Protein AF-A0A392QD03-F1 (afdb_monomer_lite)

Structure (mmCIF, N/CA/C/O backbone):
data_AF-A0A392QD03-F1
#
_entry.id   AF-A0A392QD03-F1
#
loop_
_atom_site.group_PDB
_atom_site.id
_atom_site.type_symbol
_atom_site.label_atom_id
_atom_site.label_alt_id
_atom_site.label_comp_id
_atom_site.label_asym_id
_atom_site.label_entity_id
_atom_site.label_seq_id
_atom_site.pdbx_PDB_ins_code
_atom_site.Cartn_x
_atom_site.Cartn_y
_atom_site.Cartn_z
_atom_site.occupancy
_atom_site.B_iso_or_equiv
_atom_site.auth_seq_id
_atom_site.auth_comp_id
_atom_site.auth_asym_id
_atom_site.auth_atom_id
_atom_site.pdbx_PDB_model_num
ATOM 1 N N . MET A 1 1 ? 6.702 2.086 0.432 1.00 86.69 1 MET A N 1
ATOM 2 C CA . MET A 1 1 ? 7.016 2.769 -0.861 1.00 86.69 1 MET A CA 1
ATOM 3 C C . MET A 1 1 ? 7.449 1.724 -1.870 1.00 86.69 1 MET A C 1
ATOM 5 O O . MET A 1 1 ? 8.151 0.801 -1.483 1.00 86.69 1 MET A O 1
ATOM 9 N N . ILE A 1 2 ? 7.041 1.840 -3.132 1.00 89.12 2 ILE A N 1
ATOM 10 C CA . ILE A 1 2 ? 7.285 0.794 -4.132 1.00 89.12 2 ILE A CA 1
ATOM 11 C C . ILE A 1 2 ? 8.319 1.272 -5.157 1.00 89.12 2 ILE A C 1
ATOM 13 O O . ILE A 1 2 ? 7.989 1.794 -6.217 1.00 89.12 2 ILE A O 1
ATOM 17 N N . ASN A 1 3 ? 9.599 1.146 -4.808 1.00 91.25 3 ASN A N 1
ATOM 18 C CA . ASN A 1 3 ? 10.714 1.538 -5.670 1.00 91.25 3 ASN A CA 1
ATOM 19 C C . ASN A 1 3 ? 12.017 0.819 -5.288 1.00 91.25 3 ASN A C 1
ATOM 21 O O . ASN A 1 3 ? 12.059 0.042 -4.335 1.00 91.25 3 ASN A O 1
ATOM 25 N N . SER A 1 4 ? 13.097 1.135 -6.003 1.00 90.12 4 SER A N 1
ATOM 26 C CA . SER A 1 4 ? 14.440 0.575 -5.807 1.00 90.12 4 SER A CA 1
ATOM 27 C C . SER A 1 4 ? 15.128 0.958 -4.490 1.00 90.12 4 SER A C 1
ATOM 29 O O . SER A 1 4 ? 16.133 0.346 -4.133 1.00 90.12 4 SER A O 1
ATOM 31 N N . ILE A 1 5 ? 14.605 1.948 -3.754 1.00 90.81 5 ILE A N 1
ATOM 32 C CA . ILE A 1 5 ? 15.097 2.294 -2.412 1.00 90.81 5 ILE A CA 1
ATOM 33 C C . ILE A 1 5 ? 14.588 1.262 -1.399 1.00 90.81 5 ILE A C 1
ATOM 35 O O . ILE A 1 5 ? 15.343 0.818 -0.538 1.00 90.81 5 ILE A O 1
ATOM 39 N N . ALA A 1 6 ? 13.313 0.875 -1.503 1.00 89.00 6 ALA A N 1
ATOM 40 C CA . ALA A 1 6 ? 12.675 -0.066 -0.582 1.00 89.00 6 ALA A CA 1
ATOM 41 C C . ALA A 1 6 ? 12.828 -1.538 -1.011 1.00 89.00 6 ALA A C 1
ATOM 43 O O . ALA A 1 6 ? 12.905 -2.431 -0.169 1.00 89.00 6 ALA A O 1
ATOM 44 N N . ILE A 1 7 ? 12.875 -1.802 -2.318 1.00 89.31 7 ILE A N 1
ATOM 45 C CA . ILE A 1 7 ? 12.901 -3.146 -2.904 1.00 89.31 7 ILE A CA 1
ATOM 46 C C . ILE A 1 7 ? 14.247 -3.356 -3.600 1.00 89.31 7 ILE A C 1
ATOM 48 O O . ILE A 1 7 ? 14.662 -2.557 -4.438 1.00 89.31 7 ILE A O 1
ATOM 52 N N . ARG A 1 8 ? 14.940 -4.455 -3.268 1.00 91.25 8 ARG A N 1
ATOM 53 C CA . ARG A 1 8 ? 16.250 -4.775 -3.858 1.00 91.25 8 ARG A CA 1
ATOM 54 C C . ARG A 1 8 ? 16.127 -4.953 -5.376 1.00 91.25 8 ARG A C 1
ATOM 56 O O . ARG A 1 8 ? 15.231 -5.644 -5.852 1.00 91.25 8 ARG A O 1
ATOM 63 N N . LEU A 1 9 ? 17.084 -4.408 -6.129 1.00 89.25 9 LEU A N 1
ATOM 64 C CA . LEU A 1 9 ? 17.063 -4.410 -7.600 1.00 89.25 9 LEU A CA 1
ATOM 65 C C . LEU A 1 9 ? 16.977 -5.810 -8.228 1.00 89.25 9 LEU A C 1
ATOM 67 O O . LEU A 1 9 ? 16.372 -5.976 -9.279 1.00 89.25 9 LEU A O 1
ATOM 71 N N . ASN A 1 10 ? 17.548 -6.833 -7.589 1.00 92.94 10 ASN A N 1
ATOM 72 C CA . ASN A 1 10 ? 17.526 -8.204 -8.107 1.00 92.94 10 ASN A CA 1
ATOM 73 C C . ASN A 1 10 ? 16.153 -8.892 -7.999 1.00 92.94 10 ASN A C 1
ATOM 75 O O . ASN A 1 10 ? 15.965 -9.952 -8.592 1.00 92.94 10 ASN A O 1
ATOM 79 N N . VAL A 1 11 ? 15.218 -8.312 -7.244 1.00 89.31 11 VAL A N 1
ATOM 80 C CA . VAL A 1 11 ? 13.829 -8.783 -7.112 1.00 89.31 11 VAL A CA 1
ATOM 81 C C . VAL A 1 11 ? 12.822 -7.726 -7.570 1.00 89.31 11 VAL A C 1
ATOM 83 O O . VAL A 1 11 ? 11.626 -7.865 -7.327 1.00 89.31 11 VAL A O 1
ATOM 86 N N . ALA A 1 12 ? 13.297 -6.666 -8.227 1.00 89.62 12 ALA A N 1
ATOM 87 C CA . ALA A 1 12 ? 12.438 -5.656 -8.819 1.00 89.62 12 ALA A CA 1
ATOM 88 C C . ALA A 1 12 ? 11.582 -6.251 -9.959 1.00 89.62 12 ALA A C 1
ATOM 90 O O . ALA A 1 12 ? 12.013 -7.201 -10.626 1.00 89.62 12 ALA A O 1
ATOM 91 N N . PRO A 1 13 ? 10.392 -5.684 -10.224 1.00 88.19 13 PRO A N 1
ATOM 92 C CA . PRO A 1 13 ? 9.565 -6.066 -11.365 1.00 88.19 13 PRO A CA 1
ATOM 93 C C . PRO A 1 13 ? 10.345 -5.870 -12.663 1.00 88.19 13 PRO A C 1
ATOM 95 O O . PRO A 1 13 ? 10.822 -4.774 -12.952 1.00 88.19 13 PRO A O 1
ATOM 98 N N . LYS A 1 14 ? 10.472 -6.933 -13.459 1.00 88.31 14 LYS A N 1
ATOM 99 C CA . LYS A 1 14 ? 11.238 -6.893 -14.716 1.00 88.31 14 LYS A CA 1
ATOM 100 C C . LYS A 1 14 ? 10.540 -6.078 -15.804 1.00 88.31 14 LYS A C 1
ATOM 102 O O . LYS A 1 14 ? 11.204 -5.540 -16.680 1.00 88.31 14 LYS A O 1
ATOM 107 N N . ASP A 1 15 ? 9.217 -6.021 -15.747 1.00 88.38 15 ASP A N 1
ATOM 108 C CA . ASP A 1 15 ? 8.341 -5.284 -16.658 1.00 88.38 15 ASP A CA 1
ATOM 109 C C . ASP A 1 15 ? 7.912 -3.919 -16.090 1.00 88.38 15 ASP A C 1
ATOM 111 O O . ASP A 1 15 ? 7.137 -3.205 -16.723 1.00 88.38 15 ASP A O 1
ATOM 115 N N . GLY A 1 16 ? 8.397 -3.553 -14.896 1.00 84.31 16 GLY A N 1
ATOM 116 C CA . GLY A 1 16 ? 7.999 -2.332 -14.193 1.00 84.31 16 GLY A CA 1
ATOM 117 C C . GLY A 1 16 ? 6.532 -2.315 -13.753 1.00 84.31 16 GLY A C 1
ATOM 118 O O . GLY A 1 16 ? 6.053 -1.280 -13.289 1.00 84.31 16 GLY A O 1
ATOM 119 N N . ASN A 1 17 ? 5.806 -3.430 -13.881 1.00 84.56 17 ASN A N 1
ATOM 120 C CA . ASN A 1 17 ? 4.397 -3.508 -13.545 1.00 84.56 17 ASN A CA 1
ATOM 121 C C . ASN A 1 17 ? 4.196 -4.263 -12.225 1.00 84.56 17 ASN A C 1
ATOM 123 O O . ASN A 1 17 ? 4.558 -5.426 -12.087 1.00 84.56 17 ASN A O 1
ATOM 127 N N . LEU A 1 18 ? 3.583 -3.591 -11.252 1.00 81.69 18 LEU A N 1
ATOM 128 C CA . LEU A 1 18 ? 3.181 -4.183 -9.969 1.00 81.69 18 LEU A CA 1
ATOM 129 C C . LEU A 1 18 ? 1.667 -4.240 -9.778 1.00 81.69 18 LEU A C 1
ATOM 131 O O . LEU A 1 18 ? 1.192 -4.513 -8.678 1.00 81.69 18 LEU A O 1
ATOM 135 N N . SER A 1 19 ? 0.901 -3.963 -10.832 1.00 82.19 19 SER A N 1
ATOM 136 C CA . SER A 1 19 ? -0.548 -4.113 -10.782 1.00 82.19 19 SER A CA 1
ATOM 137 C C . SER A 1 19 ? -0.953 -5.585 -10.746 1.00 82.19 19 SER A C 1
ATOM 139 O O . SER A 1 19 ? -0.278 -6.460 -11.290 1.00 82.19 19 SER A O 1
ATOM 141 N N . PHE A 1 20 ? -2.093 -5.839 -10.112 1.00 83.62 20 PHE A N 1
ATOM 142 C CA . PHE A 1 20 ? -2.720 -7.149 -10.077 1.00 83.62 20 PHE A CA 1
ATOM 143 C C . PHE A 1 20 ? -3.986 -7.134 -10.925 1.00 83.62 20 PHE A C 1
ATOM 145 O O . PHE A 1 20 ? -4.792 -6.209 -10.846 1.00 83.62 20 PHE A O 1
ATOM 152 N N . ASP A 1 21 ? -4.177 -8.190 -11.706 1.00 88.31 21 ASP A N 1
ATOM 153 C CA . ASP A 1 21 ? -5.453 -8.474 -12.352 1.00 88.31 21 ASP A CA 1
ATOM 154 C C . ASP A 1 21 ? -6.308 -9.267 -11.357 1.00 88.31 21 ASP A C 1
ATOM 156 O O . ASP A 1 21 ? -6.179 -10.488 -11.249 1.00 88.31 21 ASP A O 1
ATOM 160 N N . ILE A 1 22 ? -7.108 -8.549 -10.559 1.00 86.88 22 ILE A N 1
ATOM 161 C CA . ILE A 1 22 ? -7.888 -9.137 -9.458 1.00 86.88 22 ILE A CA 1
ATOM 162 C C . ILE A 1 22 ? -8.803 -10.244 -9.985 1.00 86.88 22 ILE A C 1
ATOM 164 O O . ILE A 1 22 ? -8.816 -11.325 -9.411 1.00 86.88 22 ILE A O 1
ATOM 168 N N . SER A 1 23 ? -9.467 -10.043 -11.126 1.00 88.56 23 SER A N 1
ATOM 169 C CA . SER A 1 23 ? -10.341 -11.063 -11.713 1.00 88.56 23 SER A CA 1
ATOM 170 C C . SER A 1 23 ? -9.584 -12.339 -12.086 1.00 88.56 23 SER A C 1
ATOM 172 O O . SER A 1 23 ? -10.088 -13.442 -11.873 1.00 88.56 23 SER A O 1
ATOM 174 N N . LYS A 1 24 ? -8.353 -12.225 -12.608 1.00 93.25 24 LYS A N 1
ATOM 175 C CA . LYS A 1 24 ? -7.510 -13.412 -12.836 1.00 93.25 24 LYS A CA 1
ATOM 176 C C . LYS A 1 24 ? -7.090 -14.080 -11.534 1.00 93.25 24 LYS A C 1
ATOM 178 O O . LYS A 1 24 ? -7.022 -15.305 -11.497 1.00 93.25 24 LYS A O 1
ATOM 183 N N . LEU A 1 25 ? -6.791 -13.304 -10.493 1.00 91.75 25 LEU A N 1
ATOM 184 C CA . LEU A 1 25 ? -6.423 -13.842 -9.185 1.00 91.75 25 LEU A CA 1
ATOM 185 C C . LEU A 1 25 ? -7.598 -14.574 -8.530 1.00 91.75 25 LEU A C 1
ATOM 187 O O . LEU A 1 25 ? -7.427 -15.697 -8.072 1.00 91.75 25 LEU A O 1
ATOM 191 N N . GLU A 1 26 ? -8.798 -14.004 -8.549 1.00 92.50 26 GLU A N 1
ATOM 192 C CA . GLU A 1 26 ? -10.012 -14.642 -8.029 1.00 92.50 26 GLU A CA 1
ATOM 193 C C . GLU A 1 26 ? -10.345 -15.956 -8.742 1.00 92.50 26 GLU A C 1
ATOM 195 O O . GLU A 1 26 ? -10.861 -16.878 -8.119 1.00 92.50 26 GLU A O 1
ATOM 200 N N . ALA A 1 27 ? -10.010 -16.076 -10.031 1.00 94.25 27 ALA A N 1
ATOM 201 C CA . ALA A 1 27 ? -10.220 -17.306 -10.790 1.00 94.25 27 ALA A CA 1
ATOM 202 C C . ALA A 1 27 ? -9.284 -18.458 -10.377 1.00 94.25 27 ALA A C 1
ATOM 204 O O . ALA A 1 27 ? -9.602 -19.619 -10.639 1.00 94.25 27 ALA A O 1
ATOM 205 N N . VAL A 1 28 ? -8.127 -18.157 -9.773 1.00 96.69 28 VAL A N 1
ATOM 206 C CA . VAL A 1 28 ? -7.115 -19.165 -9.397 1.00 96.69 28 VAL A CA 1
ATOM 207 C C . VAL A 1 28 ? -6.976 -19.359 -7.889 1.00 96.69 28 VAL A C 1
ATOM 209 O O . VAL A 1 28 ? -6.518 -20.415 -7.451 1.00 96.69 28 VAL A O 1
ATOM 212 N N . LEU A 1 29 ? -7.335 -18.354 -7.091 1.00 95.06 29 LEU A N 1
ATOM 213 C CA . LEU A 1 29 ? -7.249 -18.402 -5.637 1.00 95.06 29 LEU A CA 1
ATOM 214 C C . LEU A 1 29 ? -8.469 -19.123 -5.039 1.00 95.06 29 LEU A C 1
ATOM 216 O O . LEU A 1 29 ? -9.558 -19.084 -5.611 1.00 95.06 29 LEU A O 1
ATOM 220 N N . PRO A 1 30 ? -8.323 -19.768 -3.867 1.00 96.81 30 PRO A N 1
ATOM 221 C CA . PRO A 1 30 ? -9.458 -20.342 -3.155 1.00 96.81 30 PRO A CA 1
ATOM 222 C C . PRO A 1 30 ? -10.565 -19.310 -2.897 1.00 96.81 30 PRO A C 1
ATOM 224 O O . PRO A 1 30 ? -10.289 -18.143 -2.603 1.00 96.81 30 PRO A O 1
ATOM 227 N N . VAL A 1 31 ? -11.822 -19.753 -2.950 1.00 92.94 31 VAL A N 1
ATOM 228 C CA . VAL A 1 31 ? -12.985 -18.908 -2.638 1.00 92.94 31 VAL A CA 1
ATOM 229 C C . VAL A 1 31 ? -12.823 -18.281 -1.249 1.00 92.94 31 VAL A C 1
ATOM 231 O O . VAL A 1 31 ? -12.496 -18.974 -0.288 1.00 92.94 31 VAL A O 1
ATOM 234 N N . GLY A 1 32 ? -13.049 -16.968 -1.158 1.00 89.00 32 GLY A N 1
ATOM 235 C CA . GLY A 1 32 ? -12.889 -16.195 0.078 1.00 89.00 32 GLY A CA 1
ATOM 236 C C . GLY A 1 32 ? -11.476 -15.657 0.326 1.00 89.00 32 GLY A C 1
ATOM 237 O O . GLY A 1 32 ? -11.256 -15.020 1.348 1.00 89.00 32 GLY A O 1
ATOM 238 N N . THR A 1 33 ? -10.522 -15.881 -0.588 1.00 92.38 33 THR A N 1
ATOM 239 C CA . THR A 1 33 ? -9.179 -15.274 -0.482 1.00 92.38 33 THR A CA 1
ATOM 240 C C . THR A 1 33 ? -9.208 -13.767 -0.734 1.00 92.38 33 THR A C 1
ATOM 242 O O . THR A 1 33 ? -8.494 -13.018 -0.073 1.00 92.38 33 THR A O 1
ATOM 245 N N . VAL A 1 34 ? -10.012 -13.326 -1.703 1.00 87.94 34 VAL A N 1
ATOM 246 C CA . VAL A 1 34 ? -10.229 -11.904 -1.980 1.00 87.94 34 VAL A CA 1
ATOM 247 C C . VAL A 1 34 ? -11.454 -11.463 -1.192 1.00 87.94 34 VAL A C 1
ATOM 249 O O . VAL A 1 34 ? -12.543 -12.010 -1.374 1.00 87.94 34 VAL A O 1
ATOM 252 N N . ASP A 1 35 ? -11.255 -10.507 -0.288 1.00 87.44 35 ASP A N 1
ATOM 253 C CA . ASP A 1 35 ? -12.349 -9.867 0.431 1.00 87.44 35 ASP A CA 1
ATOM 254 C C . ASP A 1 35 ? -12.935 -8.750 -0.434 1.00 87.44 35 ASP A C 1
ATOM 256 O O . ASP A 1 35 ? -12.256 -7.779 -0.764 1.00 87.44 35 ASP A O 1
ATOM 260 N N . ASN A 1 36 ? -14.201 -8.917 -0.806 1.00 83.81 36 ASN A N 1
ATOM 261 C CA . ASN A 1 36 ? -14.953 -7.979 -1.633 1.00 83.81 36 ASN A CA 1
ATOM 262 C C . ASN A 1 36 ? -15.978 -7.173 -0.817 1.00 83.81 36 ASN A C 1
ATOM 264 O O . ASN A 1 36 ? -16.799 -6.465 -1.400 1.00 83.81 36 ASN A O 1
ATOM 268 N N . ASN A 1 37 ? -15.981 -7.301 0.516 1.00 85.00 37 ASN A N 1
ATOM 269 C CA . ASN A 1 37 ? -16.976 -6.642 1.366 1.00 85.00 37 ASN A CA 1
ATOM 270 C C . ASN A 1 37 ? -16.654 -5.170 1.642 1.00 85.00 37 ASN A C 1
ATOM 272 O O . ASN A 1 37 ? -17.570 -4.384 1.881 1.00 85.00 37 ASN A O 1
ATOM 276 N N . ASP A 1 38 ? -15.376 -4.792 1.595 1.00 80.12 38 ASP A N 1
ATOM 277 C CA . ASP A 1 38 ? -14.917 -3.433 1.870 1.00 80.12 38 ASP A CA 1
ATOM 278 C C . ASP A 1 38 ? -14.272 -2.787 0.639 1.00 80.12 38 ASP A C 1
ATOM 280 O O . ASP A 1 38 ? -13.498 -3.396 -0.099 1.00 80.12 38 ASP A O 1
ATOM 284 N N . GLU A 1 39 ? -14.569 -1.503 0.432 1.00 82.25 39 GLU A N 1
ATOM 285 C CA . GLU A 1 39 ? -13.941 -0.713 -0.625 1.00 82.25 39 GLU A CA 1
ATOM 286 C C . GLU A 1 39 ? -12.539 -0.261 -0.196 1.00 82.25 39 GLU A C 1
ATOM 288 O O . GLU A 1 39 ? -12.329 0.279 0.895 1.00 82.25 39 GLU A O 1
ATOM 293 N N . MET A 1 40 ? -11.569 -0.429 -1.095 1.00 84.31 40 MET A N 1
ATOM 294 C CA . MET A 1 40 ? -10.211 0.060 -0.891 1.00 84.31 40 MET A CA 1
ATOM 295 C C . MET A 1 40 ? -10.205 1.592 -0.769 1.00 84.31 40 MET A C 1
ATOM 297 O O . MET A 1 40 ? -10.576 2.302 -1.704 1.00 84.31 40 MET A O 1
ATOM 301 N N . VAL A 1 41 ? -9.729 2.110 0.371 1.00 85.44 41 VAL A N 1
ATOM 302 C CA . VAL A 1 41 ? -9.678 3.560 0.659 1.00 85.44 41 VAL A CA 1
ATOM 303 C C . VAL A 1 41 ? -8.902 4.329 -0.408 1.00 85.44 41 VAL A C 1
ATOM 305 O O . VAL A 1 41 ? -9.290 5.428 -0.799 1.00 85.44 41 VAL A O 1
ATOM 308 N N . TYR A 1 42 ? -7.813 3.741 -0.898 1.00 82.81 42 TYR A N 1
ATOM 309 C CA . TYR A 1 42 ? -7.028 4.298 -1.987 1.00 82.81 42 TYR A CA 1
ATOM 310 C C . TYR A 1 42 ? -7.171 3.414 -3.224 1.00 82.81 42 TYR A C 1
ATOM 312 O O . TYR A 1 42 ? -6.595 2.337 -3.273 1.00 82.81 42 TYR A O 1
ATOM 320 N N . LYS A 1 43 ? -7.948 3.861 -4.215 1.00 82.25 43 LYS A N 1
ATOM 321 C CA . LYS A 1 43 ? -8.425 3.025 -5.336 1.00 82.25 43 LYS A CA 1
ATOM 322 C C . LYS A 1 43 ? -7.345 2.548 -6.307 1.00 82.25 43 LYS A C 1
ATOM 324 O O . LYS A 1 43 ? -7.586 1.619 -7.072 1.00 82.25 43 LYS A O 1
ATOM 329 N N . GLU A 1 44 ? -6.173 3.169 -6.292 1.00 81.69 44 GLU A N 1
ATOM 330 C CA . GLU A 1 44 ? -5.085 2.847 -7.212 1.00 81.69 44 GLU A CA 1
ATOM 331 C C . GLU A 1 44 ? -3.938 2.155 -6.480 1.00 81.69 44 GLU A C 1
ATOM 333 O O . GLU A 1 44 ? -3.485 2.606 -5.434 1.00 81.69 44 GLU A O 1
ATOM 338 N N . LEU A 1 45 ? -3.3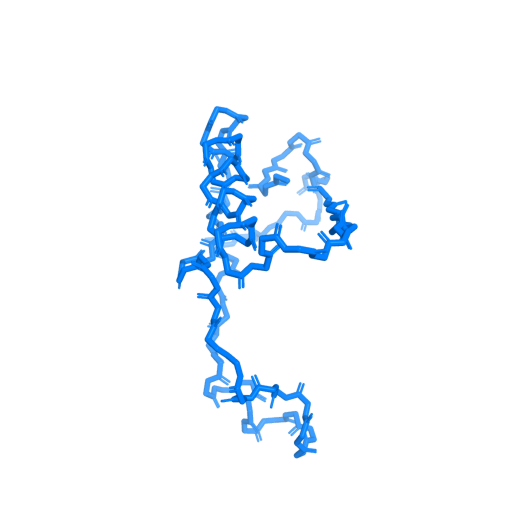97 1.076 -7.040 1.00 82.94 45 LEU A N 1
ATOM 339 C CA . LEU A 1 45 ? -2.179 0.494 -6.481 1.00 82.94 45 LEU A CA 1
ATOM 340 C C . LEU A 1 45 ? -0.984 1.441 -6.698 1.00 82.94 45 LEU A C 1
ATOM 342 O O . LEU A 1 45 ? -0.886 2.070 -7.758 1.00 82.94 45 LEU A O 1
ATOM 346 N N . PRO A 1 46 ? -0.047 1.537 -5.734 1.00 86.06 46 PRO A N 1
ATOM 347 C CA . PRO A 1 46 ? 1.195 2.270 -5.942 1.00 86.06 46 PRO A CA 1
ATOM 348 C C . PRO A 1 46 ? 1.953 1.710 -7.146 1.00 86.06 46 PRO A C 1
ATOM 350 O O . PRO A 1 46 ? 2.090 0.498 -7.313 1.00 86.06 46 PRO A O 1
ATOM 353 N N . LYS A 1 47 ? 2.462 2.612 -7.983 1.00 87.56 47 LYS A N 1
ATOM 354 C CA . LYS A 1 47 ? 3.240 2.251 -9.170 1.00 87.56 47 LYS A CA 1
ATOM 355 C C . LYS A 1 47 ? 4.695 1.983 -8.794 1.00 87.56 47 LYS A C 1
ATOM 357 O O . LYS A 1 47 ? 5.197 2.519 -7.807 1.00 87.56 47 LYS A O 1
ATOM 362 N N . TRP A 1 48 ? 5.371 1.164 -9.597 1.00 90.94 48 TRP A N 1
ATOM 363 C CA . TRP A 1 48 ? 6.820 1.008 -9.496 1.00 90.94 48 TRP A CA 1
ATOM 364 C C . TRP A 1 48 ? 7.522 2.356 -9.702 1.00 90.94 48 TRP A C 1
ATOM 366 O O . TRP A 1 48 ? 7.044 3.194 -10.464 1.00 90.94 48 TRP A O 1
ATOM 376 N N . GLU A 1 49 ? 8.634 2.559 -8.995 1.00 91.75 49 GLU A N 1
ATOM 377 C CA . GLU A 1 49 ? 9.399 3.816 -8.967 1.00 91.75 49 GLU A CA 1
ATOM 378 C C . GLU A 1 49 ? 8.639 5.028 -8.412 1.00 91.75 49 GLU A C 1
ATOM 380 O O . GLU A 1 49 ? 9.038 6.173 -8.624 1.00 91.75 49 GLU A O 1
ATOM 385 N N . GLU A 1 50 ? 7.595 4.797 -7.611 1.00 91.62 50 GLU A N 1
ATOM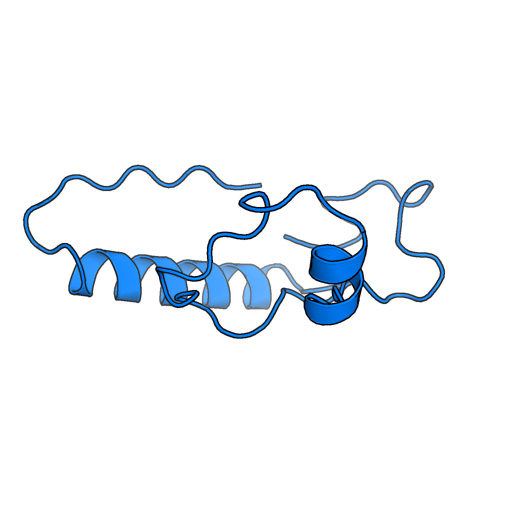 386 C CA . GLU A 1 50 ? 6.961 5.863 -6.837 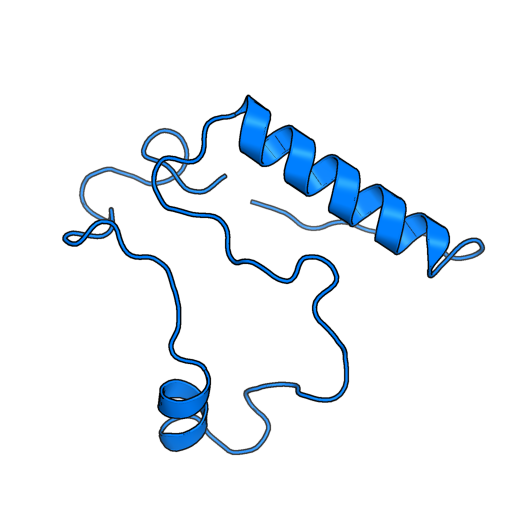1.00 91.62 50 GLU A CA 1
ATOM 387 C C . GLU A 1 50 ? 8.017 6.619 -6.009 1.00 91.62 50 GLU A C 1
ATOM 389 O O . GLU A 1 50 ? 8.805 6.027 -5.260 1.00 91.62 50 GLU A O 1
ATOM 394 N N . SER A 1 51 ? 8.044 7.946 -6.139 1.00 93.56 51 SER A N 1
ATOM 395 C CA . SER A 1 51 ? 8.945 8.787 -5.350 1.00 93.56 51 SER A CA 1
ATOM 396 C C . SER A 1 51 ? 8.522 8.840 -3.879 1.00 93.56 51 SER A C 1
ATOM 398 O O . SER A 1 51 ? 7.355 8.648 -3.532 1.00 93.56 51 SER A O 1
ATOM 400 N N . VAL A 1 52 ? 9.457 9.200 -2.995 1.00 91.75 52 VAL A N 1
ATOM 401 C CA . VAL A 1 52 ? 9.178 9.375 -1.556 1.00 91.75 52 VAL A CA 1
ATOM 402 C C . VAL A 1 52 ? 8.038 10.372 -1.315 1.00 91.75 52 VAL A C 1
ATOM 404 O O . VAL A 1 52 ? 7.190 10.149 -0.454 1.00 91.75 52 VAL A O 1
ATOM 407 N N . LEU A 1 53 ? 7.994 11.464 -2.086 1.00 94.69 53 LEU A N 1
ATOM 408 C CA . LEU A 1 53 ? 6.956 12.489 -1.959 1.00 94.69 53 LEU A CA 1
ATOM 409 C C . LEU A 1 53 ? 5.579 11.970 -2.386 1.00 94.69 53 LEU A C 1
ATOM 411 O O . LEU A 1 53 ? 4.598 12.231 -1.693 1.00 94.69 53 LEU A O 1
ATOM 415 N N . GLN A 1 54 ? 5.506 11.199 -3.474 1.00 92.69 54 GLN A N 1
ATOM 416 C CA . GLN A 1 54 ? 4.255 10.576 -3.918 1.00 92.69 54 GLN A CA 1
ATOM 417 C C . GLN A 1 54 ? 3.747 9.555 -2.893 1.00 92.69 54 GLN A C 1
ATOM 419 O O . GLN A 1 54 ? 2.586 9.627 -2.489 1.00 92.69 54 GLN A O 1
ATOM 424 N N . ALA A 1 55 ? 4.633 8.692 -2.384 1.00 92.19 55 ALA A N 1
ATOM 425 C CA . ALA A 1 55 ? 4.285 7.726 -1.345 1.00 92.19 55 ALA A CA 1
ATOM 426 C C . ALA A 1 55 ? 3.769 8.418 -0.074 1.00 92.19 55 ALA A C 1
ATOM 428 O O . ALA A 1 55 ? 2.765 7.998 0.502 1.00 92.19 55 ALA A O 1
ATOM 429 N N . ARG A 1 56 ? 4.415 9.516 0.345 1.00 93.00 56 ARG A N 1
ATOM 430 C CA . ARG A 1 56 ? 3.984 10.310 1.503 1.00 93.00 56 ARG A CA 1
ATOM 431 C C . ARG A 1 56 ? 2.599 10.918 1.297 1.00 93.00 56 ARG A C 1
ATOM 433 O O . ARG A 1 56 ? 1.772 10.817 2.196 1.00 93.00 56 ARG A O 1
ATOM 440 N N . ALA A 1 57 ? 2.343 11.514 0.133 1.00 93.69 57 ALA A N 1
ATOM 441 C CA . ALA A 1 57 ? 1.038 12.089 -0.189 1.00 93.69 57 ALA A CA 1
ATOM 442 C C . ALA A 1 57 ? -0.070 11.022 -0.174 1.00 93.69 57 ALA A C 1
ATOM 444 O O . ALA A 1 57 ? -1.144 11.246 0.382 1.00 93.69 57 ALA A O 1
ATOM 445 N N . ARG A 1 58 ? 0.212 9.829 -0.711 1.00 92.81 58 ARG A N 1
ATOM 446 C CA . ARG A 1 58 ? -0.714 8.691 -0.689 1.00 92.81 58 ARG A CA 1
ATOM 447 C C . ARG A 1 58 ? -0.997 8.191 0.727 1.00 92.81 58 ARG A C 1
ATOM 449 O O 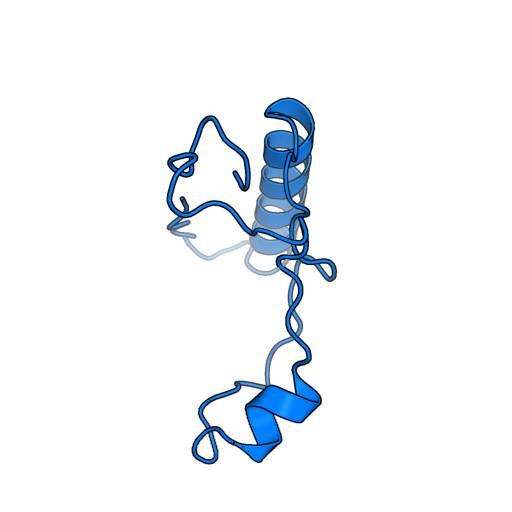. ARG A 1 58 ? -2.159 7.956 1.063 1.00 92.81 58 ARG A O 1
ATOM 456 N N . TYR A 1 59 ? 0.030 8.053 1.569 1.00 92.62 59 TYR A N 1
ATOM 457 C CA . TYR A 1 59 ? -0.160 7.675 2.972 1.00 92.62 59 TYR A CA 1
ATOM 458 C C . TYR A 1 59 ? -0.965 8.721 3.736 1.00 92.62 59 TYR A C 1
ATOM 460 O O . TYR A 1 59 ? -1.905 8.347 4.429 1.00 92.62 59 TYR A O 1
ATOM 468 N N . GLN A 1 60 ? -0.661 10.009 3.560 1.00 94.44 60 GLN A N 1
ATOM 469 C CA . GLN A 1 60 ? -1.426 11.090 4.178 1.00 94.44 60 GLN A CA 1
ATOM 470 C C . GLN A 1 60 ? -2.907 11.008 3.794 1.00 94.44 60 GLN A C 1
ATOM 472 O O . GLN A 1 60 ? -3.752 10.930 4.678 1.00 94.44 60 GLN A O 1
ATOM 477 N N . HIS A 1 61 ? -3.214 10.916 2.497 1.00 93.62 61 HIS A N 1
ATOM 478 C CA . HIS A 1 61 ? -4.592 10.787 2.027 1.00 93.62 61 HIS A CA 1
ATOM 479 C C . HIS A 1 61 ? -5.305 9.563 2.623 1.00 93.62 61 HIS A C 1
ATOM 481 O O . HIS A 1 61 ? -6.453 9.653 3.050 1.00 93.62 61 HIS A O 1
ATOM 487 N N . THR A 1 62 ? -4.623 8.415 2.671 1.00 93.19 62 THR A N 1
ATOM 488 C CA . THR A 1 62 ? -5.192 7.169 3.209 1.00 93.19 62 THR A CA 1
ATOM 489 C C . THR A 1 62 ? -5.482 7.288 4.706 1.00 93.19 62 THR A C 1
ATOM 491 O O . THR A 1 62 ? -6.549 6.882 5.158 1.00 93.19 62 THR A O 1
ATOM 494 N N . ILE A 1 63 ? -4.549 7.859 5.470 1.00 94.81 63 ILE A N 1
ATOM 495 C CA . ILE A 1 63 ? -4.677 8.038 6.920 1.00 94.81 63 ILE A CA 1
ATOM 496 C C . ILE A 1 63 ? -5.793 9.031 7.243 1.00 94.81 63 ILE A C 1
ATOM 498 O O . ILE A 1 63 ? -6.620 8.731 8.096 1.00 94.81 63 ILE A O 1
ATOM 502 N N . GLU A 1 64 ? -5.857 10.168 6.544 1.00 95.69 64 GLU A N 1
ATOM 503 C CA . GLU A 1 64 ? -6.930 11.158 6.708 1.00 95.69 64 GLU A CA 1
ATOM 504 C C . GLU A 1 64 ? -8.301 10.525 6.444 1.00 95.69 64 GLU A C 1
ATOM 506 O O . GLU A 1 64 ? -9.190 10.602 7.286 1.00 95.69 64 GLU A O 1
ATOM 511 N N . LYS A 1 65 ? -8.452 9.792 5.333 1.00 95.06 65 LYS A N 1
ATOM 512 C CA . LYS A 1 65 ? -9.707 9.098 5.011 1.00 95.06 65 LYS A CA 1
ATOM 513 C C . LYS A 1 65 ? -10.107 8.048 6.044 1.00 95.06 65 LYS A C 1
ATOM 515 O O . LYS A 1 65 ? -11.296 7.886 6.309 1.00 95.06 65 LYS A O 1
ATOM 520 N N . LEU A 1 66 ? -9.142 7.322 6.606 1.00 94.50 66 LEU A N 1
ATOM 521 C CA . LEU A 1 66 ? -9.411 6.334 7.650 1.00 94.50 66 LEU A CA 1
ATOM 522 C C . LEU A 1 66 ? -9.783 6.999 8.977 1.00 94.50 66 LEU A C 1
ATOM 524 O O . LEU A 1 66 ? -10.716 6.536 9.624 1.00 94.50 66 LEU A O 1
ATOM 528 N N . ALA A 1 67 ? -9.118 8.094 9.348 1.00 95.38 67 ALA A N 1
ATOM 529 C CA . ALA A 1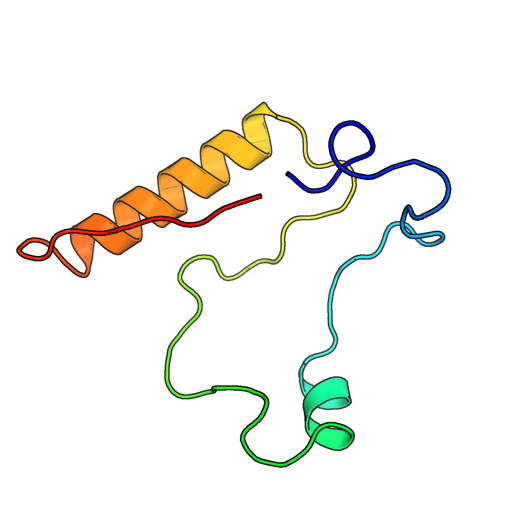 67 ? -9.464 8.877 10.532 1.00 95.38 67 ALA A CA 1
ATOM 530 C C . ALA A 1 67 ? -10.866 9.501 10.417 1.00 95.38 67 ALA A C 1
ATOM 532 O O . ALA A 1 67 ? -11.627 9.468 11.378 1.00 95.38 67 ALA A O 1
ATOM 533 N N . ASP A 1 68 ? -11.242 9.990 9.231 1.00 96.00 68 ASP A N 1
ATOM 534 C CA . ASP A 1 68 ? -12.593 10.498 8.964 1.00 96.00 68 ASP A CA 1
ATOM 535 C C . ASP A 1 68 ? -13.656 9.385 9.044 1.00 96.00 68 ASP A C 1
ATOM 537 O O . ASP A 1 68 ? -14.763 9.617 9.530 1.00 96.00 68 ASP A O 1
ATOM 541 N N . LYS A 1 69 ? -13.338 8.173 8.555 1.00 94.12 69 LYS A N 1
ATOM 542 C CA . LYS A 1 69 ? -14.245 7.008 8.590 1.00 94.12 69 LYS A CA 1
ATOM 543 C C . LYS A 1 69 ? -14.452 6.484 10.016 1.00 94.12 69 LYS A C 1
ATOM 545 O O . LYS A 1 69 ? -15.537 5.995 10.318 1.00 94.12 69 LYS A O 1
ATOM 550 N N . PHE A 1 70 ? -13.431 6.594 10.861 1.00 95.44 70 PHE A N 1
ATOM 551 C CA . PHE 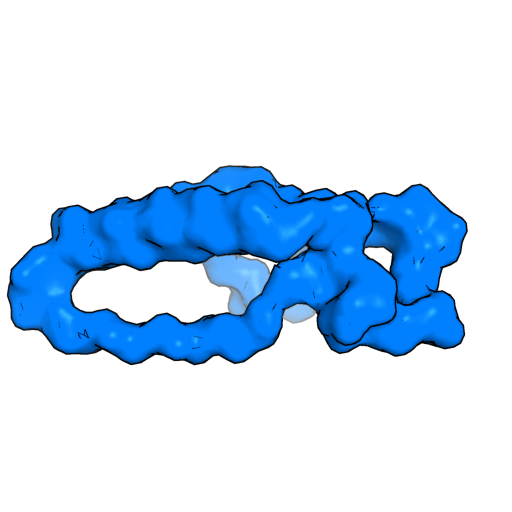A 1 70 ? -13.386 6.038 12.212 1.00 95.44 70 PHE A CA 1
ATOM 552 C C . PHE A 1 70 ? -12.971 7.113 13.238 1.00 95.44 70 PHE A C 1
ATOM 554 O O . PHE A 1 70 ? -11.854 7.083 13.762 1.00 95.44 70 PHE A O 1
ATOM 561 N N . PRO A 1 71 ? -13.837 8.112 13.501 1.00 97.12 71 PRO A N 1
ATOM 562 C CA . PRO A 1 71 ? -13.465 9.304 14.263 1.00 97.12 71 PRO A CA 1
ATOM 563 C C . PRO A 1 71 ? -13.365 9.080 15.778 1.00 97.12 71 PRO A C 1
ATOM 565 O O . PRO A 1 71 ? -12.895 9.968 16.492 1.00 97.12 71 PRO A O 1
ATOM 568 N N . THR A 1 72 ? -13.845 7.947 16.298 1.00 98.12 72 THR A N 1
ATOM 569 C CA . THR A 1 72 ? -13.854 7.653 17.744 1.00 98.12 72 THR A CA 1
ATOM 570 C C . THR A 1 72 ? -12.994 6.448 18.110 1.00 98.12 72 THR A C 1
ATOM 572 O O . THR A 1 72 ? -12.791 6.170 19.295 1.00 98.12 72 THR A O 1
ATOM 575 N N . GLU A 1 73 ? -12.464 5.744 17.115 1.00 97.81 73 GLU A N 1
ATOM 576 C CA . GLU A 1 73 ? -11.598 4.593 17.281 1.00 97.81 73 GLU A CA 1
ATOM 577 C C . GLU A 1 73 ? -10.115 4.984 17.327 1.00 97.81 73 GLU A C 1
ATOM 579 O O . GLU A 1 73 ? -9.657 5.947 16.713 1.00 97.81 73 GLU A O 1
ATOM 584 N N . ASN A 1 74 ? -9.321 4.170 18.025 1.00 97.31 74 ASN A N 1
ATOM 585 C CA . ASN A 1 74 ? -7.869 4.242 17.917 1.00 97.31 74 ASN A CA 1
ATOM 586 C C . ASN A 1 74 ? -7.418 3.420 16.706 1.00 97.31 74 ASN A C 1
ATOM 588 O O . ASN A 1 74 ? -7.672 2.217 16.643 1.00 97.31 74 ASN A O 1
ATOM 592 N N . LEU A 1 75 ? -6.712 4.056 15.772 1.00 95.81 75 LEU A N 1
ATOM 593 C CA . LEU A 1 75 ? -6.236 3.417 14.546 1.00 95.81 75 LEU A CA 1
ATOM 594 C C . LEU A 1 75 ? -4.756 3.032 14.658 1.00 95.81 75 LEU A C 1
ATOM 596 O O . LEU A 1 75 ? -3.906 3.864 14.976 1.00 95.81 75 LEU A O 1
ATOM 600 N N . LEU A 1 76 ? -4.439 1.770 14.354 1.00 96.19 76 LEU A N 1
ATOM 601 C CA . LEU A 1 76 ? -3.070 1.277 14.189 1.00 96.19 76 LEU A CA 1
ATOM 602 C C . LEU A 1 76 ? -2.782 1.076 12.699 1.00 96.19 76 LEU A C 1
ATOM 604 O O . LEU A 1 76 ? -3.413 0.245 12.050 1.00 96.19 76 LEU A O 1
ATOM 608 N N . PHE A 1 77 ? -1.789 1.792 12.170 1.00 92.62 77 PHE A N 1
ATOM 609 C CA . PHE A 1 77 ? -1.354 1.647 10.780 1.00 92.62 77 PHE A CA 1
ATOM 610 C C . PHE A 1 77 ? -0.082 0.799 10.698 1.00 92.62 77 PHE A C 1
ATOM 612 O O . PHE A 1 77 ? 0.986 1.219 11.143 1.00 92.62 77 PHE A O 1
ATOM 619 N N . ILE A 1 78 ? -0.185 -0.384 10.094 1.00 90.75 78 ILE A N 1
ATOM 620 C CA . ILE A 1 78 ? 0.958 -1.255 9.795 1.00 90.75 78 ILE A CA 1
ATOM 621 C C . ILE A 1 78 ? 1.315 -1.053 8.319 1.00 90.75 78 ILE A C 1
ATOM 623 O O . ILE A 1 78 ? 0.486 -1.299 7.446 1.00 90.75 78 ILE A O 1
ATOM 627 N N . THR A 1 79 ? 2.523 -0.557 8.034 1.00 85.56 79 THR A N 1
ATOM 628 C CA . THR A 1 79 ? 2.948 -0.181 6.671 1.00 85.56 79 THR A CA 1
ATOM 629 C C . THR A 1 79 ? 4.363 -0.678 6.350 1.00 85.56 79 THR A C 1
ATOM 631 O O . THR A 1 79 ? 5.093 -1.095 7.252 1.00 85.56 79 THR A O 1
ATOM 634 N N . HIS A 1 80 ? 4.735 -0.628 5.065 1.00 75.56 80 HIS A N 1
ATOM 635 C CA . HIS A 1 80 ? 6.058 -0.971 4.529 1.00 75.56 80 HIS A CA 1
ATOM 636 C C . HIS A 1 80 ? 6.670 0.181 3.708 1.00 75.56 80 HIS A C 1
ATOM 638 O O . HIS A 1 80 ? 5.927 0.975 3.063 1.00 75.56 80 HIS A O 1
#

InterPro domains:
  IPR051710 Phosphatase and SH3 domain-containing protein [PTHR16469] (1-80)

Foldseek 3Di:
DAECVVDPPVPHDPVQDPDDPVVVVCVPDPPPPDDPPDDDQQNDDDGYPQDPVNVVVSVVSSVVSVCVVPVPDDDDDDDD

Sequence (80 aa):
MINSIAIRLNVAPKDGNLSFDISKLEAVLPVGTVDNNDEMVYKELPKWEESVLQARARYQHTIEKLADKFPTENLLFITH

pLDDT: mean 90.23, std 4.84, range [75.56, 98.12]

Organism: NCBI:txid97028

Radius of gyration: 15.22 Å; chains: 1; bounding box: 34×33×35 Å

Secondary structure (DSSP, 8-state):
--STTTS-GGGS-TTS-----HHHHHHHSPTTSS--SS--SS-SPPPTT--HHHHHHHHHHHHHHHHHH-SSSPP-----